Protein AF-A0A0L0NE44-F1 (afdb_monomer)

Secondary structure (DSSP, 8-state):
------------S--S-TT-EEEEEEEEE-SSEEEEEEEEEEE--S--TTTSTT------EEEEEEEEEEEEETTEEEEEEEEE-HHHHHHHTT-S-SEEE-TTSSEEE-----THHHHHHH---HHHHHHHH-GGGTT-

Radius of gyration: 19.98 Å; Cα contacts (8 Å, |Δi|>4): 227; chains: 1; bounding box: 38×63×60 Å

Mean predicted aligned error: 10.15 Å

Nearest PDB structures (foldseek):
  5x7l-assembly1_A  TM=9.403E-01  e=6.199E-03  Streptomyces laurentii
  8ysb-assembly1_A  TM=8.703E-01  e=6.199E-03  Micromonospora chersina
  4lgq-assembly2_D  TM=8.933E-01  e=8.815E-03  Chromobacterium violaceum ATCC 12472
  1sjw-assembly1_A  TM=8.284E-01  e=4.623E-03  Streptomyces nogalater
  2f99-assembly1_D  TM=9.063E-01  e=8.815E-03  Streptomyces galilaeus

Sequence (140 aa):
MDDYRPNRTSTTFRRNPPDTALHPLSRTVGPDRVVDEFIFTCTHTLPIPWLLPGIPASRRKLQIPMVAVVNVRGDRLYHEHIWWDQATALRQAGVLPTHVASPEGGMVKLPVAGAECAQLLVDKRPEGSNAMLDPGWADR

Structure (mmCIF, N/CA/C/O backbone):
data_AF-A0A0L0NE44-F1
#
_entry.id   AF-A0A0L0NE44-F1
#
loop_
_atom_site.group_PDB
_atom_site.id
_atom_site.type_symbol
_atom_site.label_atom_id
_atom_site.label_alt_id
_atom_site.label_comp_id
_atom_site.label_asym_id
_atom_site.label_entity_id
_atom_site.label_seq_id
_atom_site.pdbx_PDB_ins_code
_atom_site.Cartn_x
_atom_site.Cartn_y
_atom_site.Cartn_z
_atom_site.occupancy
_atom_site.B_iso_or_equiv
_atom_site.auth_seq_id
_atom_site.auth_comp_id
_atom_site.auth_asym_id
_atom_site.auth_atom_id
_atom_site.pdbx_PDB_model_num
ATOM 1 N N . MET A 1 1 ? 12.473 -40.576 28.848 1.00 36.56 1 MET A N 1
ATOM 2 C CA . MET A 1 1 ? 13.310 -41.335 27.898 1.00 36.56 1 MET A CA 1
ATOM 3 C C . MET A 1 1 ? 12.663 -41.232 26.521 1.00 36.56 1 MET A C 1
ATOM 5 O O . MET A 1 1 ? 12.107 -42.190 26.012 1.00 36.56 1 MET A O 1
ATOM 9 N N . ASP A 1 2 ? 12.365 -40.019 26.064 1.00 35.88 2 ASP A N 1
ATOM 10 C CA . ASP A 1 2 ? 13.278 -38.981 25.542 1.00 35.88 2 ASP A CA 1
ATOM 11 C C . ASP A 1 2 ? 13.546 -39.195 24.055 1.00 35.88 2 ASP A C 1
ATOM 13 O O . ASP A 1 2 ? 14.385 -40.009 23.692 1.00 35.88 2 ASP A O 1
ATOM 17 N N . ASP A 1 3 ? 12.844 -38.427 23.218 1.00 33.34 3 ASP A N 1
ATOM 18 C CA . ASP A 1 3 ? 13.522 -37.521 22.282 1.00 33.34 3 ASP A CA 1
ATOM 19 C C . ASP A 1 3 ? 12.558 -36.373 21.900 1.00 33.34 3 ASP A C 1
ATOM 21 O O . ASP A 1 3 ? 11.946 -36.343 20.832 1.00 33.34 3 ASP A O 1
ATOM 25 N N . TYR A 1 4 ? 12.352 -35.431 22.831 1.00 31.62 4 TYR A N 1
ATOM 26 C CA . TYR A 1 4 ? 11.744 -34.135 22.520 1.00 31.62 4 TYR A CA 1
ATOM 27 C C . TYR A 1 4 ? 12.799 -33.279 21.815 1.00 31.62 4 TYR A C 1
ATOM 29 O O . TYR A 1 4 ? 13.712 -32.754 22.452 1.00 31.62 4 TYR A O 1
ATOM 37 N N . ARG A 1 5 ? 12.673 -33.120 20.494 1.00 34.41 5 ARG A N 1
ATOM 38 C CA . ARG A 1 5 ? 13.440 -32.127 19.733 1.00 34.41 5 ARG A CA 1
ATOM 39 C C . ARG A 1 5 ? 12.615 -30.844 19.619 1.00 34.41 5 ARG A C 1
ATOM 41 O O . ARG A 1 5 ? 11.630 -30.843 18.878 1.00 34.41 5 ARG A O 1
ATOM 48 N N . PRO A 1 6 ? 12.981 -29.744 20.303 1.00 37.28 6 PRO A N 1
ATOM 49 C CA . PRO A 1 6 ? 12.288 -28.478 20.131 1.00 37.28 6 PRO A CA 1
ATOM 50 C C . PRO A 1 6 ? 12.638 -27.934 18.746 1.00 37.28 6 PRO A C 1
ATOM 52 O O . PRO A 1 6 ? 13.764 -27.501 18.491 1.00 37.28 6 PRO A O 1
ATOM 55 N N . ASN A 1 7 ? 11.679 -27.966 17.823 1.00 34.16 7 ASN A N 1
ATOM 56 C CA . ASN A 1 7 ? 11.854 -27.305 16.542 1.00 34.16 7 ASN A CA 1
ATOM 57 C C . ASN A 1 7 ? 11.812 -25.792 16.777 1.00 34.16 7 ASN A C 1
ATOM 59 O O . ASN A 1 7 ? 10.762 -25.226 17.065 1.00 34.16 7 ASN A O 1
ATOM 63 N N . ARG A 1 8 ? 13.009 -25.198 16.711 1.00 33.81 8 ARG A N 1
ATOM 64 C CA . ARG A 1 8 ? 13.350 -23.790 16.468 1.00 33.81 8 ARG A CA 1
ATOM 65 C C . ARG A 1 8 ? 12.208 -22.798 16.677 1.00 33.81 8 ARG A C 1
ATOM 67 O O . ARG A 1 8 ? 11.318 -22.670 15.842 1.00 33.81 8 ARG A O 1
ATOM 74 N N . THR A 1 9 ? 12.354 -21.989 17.717 1.00 35.31 9 THR A N 1
ATOM 75 C CA . THR A 1 9 ? 11.721 -20.680 17.868 1.00 35.31 9 THR A CA 1
ATOM 76 C C . THR A 1 9 ? 11.806 -19.913 16.541 1.00 35.31 9 THR A C 1
ATOM 78 O O . THR A 1 9 ? 12.856 -19.378 16.187 1.00 35.31 9 THR A O 1
ATOM 81 N N . SER A 1 10 ? 10.727 -19.907 15.753 1.00 32.97 10 SER A N 1
ATOM 82 C CA . SER A 1 10 ? 10.649 -19.096 14.540 1.00 32.97 10 SER A CA 1
ATOM 83 C C . SER A 1 10 ? 10.384 -17.657 14.962 1.00 32.97 10 SER A C 1
ATOM 85 O O . SER A 1 10 ? 9.248 -17.252 15.198 1.00 32.97 10 SER A O 1
ATOM 87 N N . THR A 1 11 ? 11.447 -16.870 15.082 1.00 34.75 11 THR A N 1
ATOM 88 C CA . THR A 1 11 ? 11.425 -15.449 15.460 1.00 34.75 11 THR A CA 1
ATOM 89 C C . THR A 1 11 ? 10.801 -14.537 14.384 1.00 34.75 11 THR A C 1
ATOM 91 O O . THR A 1 11 ? 11.058 -13.339 14.358 1.00 34.75 11 THR A O 1
ATOM 94 N N . THR A 1 12 ? 9.982 -15.046 13.459 1.00 38.38 12 THR A N 1
ATOM 95 C CA . THR A 1 12 ? 9.479 -14.283 12.299 1.00 38.38 12 THR A CA 1
ATOM 96 C C . THR A 1 12 ? 8.129 -13.595 12.516 1.00 38.38 12 THR A C 1
ATOM 98 O O . THR A 1 12 ? 7.444 -13.291 11.545 1.00 38.38 12 THR A O 1
ATOM 101 N N . PHE A 1 13 ? 7.749 -13.286 13.757 1.00 38.94 13 PHE A N 1
ATOM 102 C CA . PHE A 1 13 ? 6.510 -12.550 14.059 1.00 38.94 13 PHE A CA 1
ATOM 103 C C . PHE A 1 13 ? 6.592 -11.022 13.837 1.0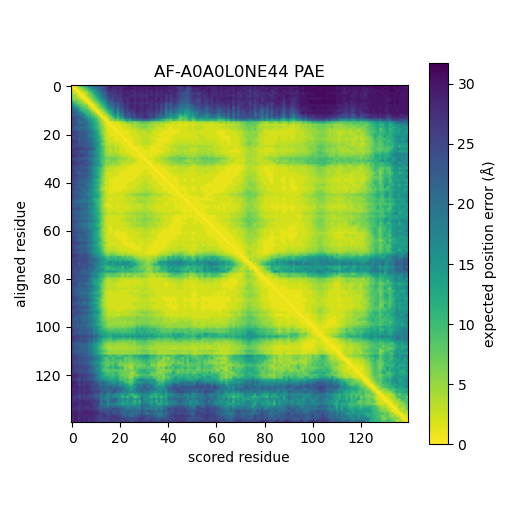0 38.94 13 PHE A C 1
ATOM 105 O O . PHE A 1 13 ? 5.662 -10.297 14.175 1.00 38.94 13 PHE A O 1
ATOM 112 N N . ARG A 1 14 ? 7.664 -10.506 13.215 1.00 48.00 14 ARG A N 1
ATOM 113 C CA . ARG A 1 14 ? 7.733 -9.132 12.678 1.00 48.00 14 ARG A CA 1
ATOM 114 C C . ARG A 1 14 ? 8.498 -9.123 11.350 1.00 48.00 14 ARG A C 1
ATOM 116 O O . ARG A 1 14 ? 9.721 -9.059 11.351 1.00 48.00 14 ARG A O 1
ATOM 123 N N . ARG A 1 15 ? 7.806 -9.203 10.210 1.00 70.50 15 ARG A N 1
ATOM 124 C CA . ARG A 1 15 ? 8.420 -9.083 8.866 1.00 70.50 15 ARG A CA 1
ATOM 125 C C . ARG A 1 15 ? 7.957 -7.831 8.123 1.00 70.50 15 ARG A C 1
ATOM 127 O O . ARG A 1 15 ? 7.623 -7.880 6.947 1.00 70.50 15 ARG A O 1
ATOM 134 N N . ASN A 1 16 ? 7.975 -6.705 8.825 1.00 87.00 16 ASN A N 1
ATOM 135 C CA . ASN A 1 16 ? 7.867 -5.391 8.206 1.00 87.00 16 ASN A CA 1
ATOM 136 C C . ASN A 1 16 ? 9.204 -4.658 8.373 1.00 87.00 16 ASN A C 1
ATOM 138 O O . ASN A 1 16 ? 9.859 -4.843 9.404 1.00 87.00 16 ASN A O 1
ATOM 142 N N . PRO A 1 17 ? 9.635 -3.859 7.383 1.00 93.56 17 PRO A N 1
ATOM 143 C CA . PRO A 1 17 ? 10.776 -2.967 7.531 1.00 93.56 17 PRO A CA 1
ATOM 144 C C . PRO A 1 17 ? 10.709 -2.117 8.808 1.00 93.56 17 PRO A C 1
ATOM 146 O O . PRO A 1 17 ? 9.612 -1.763 9.245 1.00 93.56 17 PRO A O 1
ATOM 149 N N . PRO A 1 18 ? 11.856 -1.750 9.401 1.00 93.50 18 PRO A N 1
ATOM 150 C CA . PRO A 1 18 ? 11.888 -1.006 10.661 1.00 93.50 18 PRO A CA 1
ATOM 151 C C . PRO A 1 18 ? 11.257 0.390 10.563 1.00 93.50 18 PRO A C 1
ATOM 153 O O . PRO A 1 18 ? 10.786 0.906 11.568 1.00 93.50 18 PRO A O 1
ATOM 156 N N . ASP A 1 19 ? 11.220 0.985 9.367 1.00 96.06 19 ASP A N 1
ATOM 157 C CA . ASP A 1 19 ? 10.613 2.293 9.102 1.00 96.06 19 ASP A CA 1
ATOM 158 C C . ASP A 1 19 ? 9.163 2.194 8.604 1.00 96.06 19 ASP A C 1
ATOM 160 O O . ASP A 1 19 ? 8.669 3.109 7.949 1.00 96.06 19 ASP A O 1
ATOM 164 N N . THR A 1 20 ? 8.492 1.072 8.875 1.00 95.88 20 THR A N 1
ATOM 165 C CA . THR A 1 20 ? 7.091 0.891 8.496 1.00 95.88 20 THR A CA 1
ATOM 166 C C . THR A 1 20 ? 6.189 1.830 9.289 1.00 95.88 20 THR A C 1
ATOM 168 O O . THR A 1 20 ? 6.209 1.808 10.520 1.00 95.88 20 THR A O 1
ATOM 171 N N . ALA A 1 21 ? 5.351 2.594 8.592 1.00 95.62 21 ALA A N 1
ATOM 172 C CA . ALA A 1 21 ? 4.351 3.470 9.186 1.00 95.62 21 ALA A CA 1
ATOM 173 C C . ALA A 1 21 ? 3.000 3.347 8.468 1.00 95.62 21 ALA A C 1
ATOM 175 O O . ALA A 1 21 ? 2.930 3.043 7.277 1.00 95.62 21 ALA A O 1
ATOM 176 N N . LEU A 1 22 ? 1.923 3.590 9.214 1.00 94.62 22 LEU A N 1
ATOM 177 C CA . LEU A 1 22 ? 0.563 3.698 8.695 1.00 94.62 22 LEU A CA 1
ATOM 178 C C . LEU A 1 22 ? 0.106 5.141 8.896 1.00 94.62 22 LEU A C 1
ATOM 180 O O . LEU A 1 22 ? 0.143 5.638 10.021 1.00 94.62 22 LEU A O 1
ATOM 184 N N . HIS A 1 23 ? -0.316 5.805 7.825 1.00 94.06 23 HIS A N 1
ATOM 185 C CA . HIS A 1 23 ? -0.834 7.171 7.869 1.00 94.06 23 HIS A CA 1
ATOM 186 C C . HIS A 1 23 ? -2.349 7.136 7.645 1.00 94.06 23 HIS A C 1
ATOM 188 O O . HIS A 1 23 ? -2.768 6.953 6.501 1.00 94.06 23 HIS A O 1
ATOM 194 N N . PRO A 1 24 ? -3.173 7.271 8.701 1.00 92.81 24 PRO A N 1
ATOM 195 C CA . PRO A 1 24 ? -4.625 7.284 8.565 1.00 92.81 24 PRO A CA 1
ATOM 196 C C . PRO A 1 24 ? -5.090 8.466 7.713 1.00 92.81 24 PRO A C 1
ATOM 198 O O . PRO A 1 24 ? -4.602 9.583 7.882 1.00 92.81 24 PRO A O 1
ATOM 201 N N . LEU A 1 25 ? -6.051 8.222 6.827 1.00 91.62 25 LEU A N 1
ATOM 202 C CA . LEU A 1 25 ? -6.664 9.231 5.961 1.00 91.62 25 LEU A CA 1
ATOM 203 C C . LEU A 1 25 ? -8.116 9.497 6.350 1.00 91.62 25 LEU A C 1
ATOM 205 O O . LEU A 1 25 ? -8.554 10.649 6.437 1.00 91.62 25 LEU A O 1
ATOM 209 N N . SER A 1 26 ? -8.867 8.421 6.567 1.00 92.75 26 SER A N 1
ATOM 210 C CA . SER A 1 26 ? -10.283 8.466 6.900 1.00 92.75 26 SER A CA 1
ATOM 211 C C . SER A 1 26 ? -10.656 7.253 7.753 1.00 92.75 26 SER A C 1
ATOM 213 O O . SER A 1 26 ? -9.978 6.222 7.736 1.00 92.75 26 SER A O 1
ATOM 215 N N . ARG A 1 27 ? -11.735 7.406 8.522 1.00 94.38 27 ARG A N 1
ATOM 216 C CA . ARG A 1 27 ? -12.357 6.339 9.298 1.00 94.38 27 ARG A CA 1
ATOM 217 C C . ARG A 1 27 ? -13.865 6.497 9.232 1.00 94.38 27 ARG A C 1
ATOM 219 O O . ARG A 1 27 ? -14.393 7.534 9.628 1.00 94.38 27 ARG A O 1
ATOM 226 N N . THR A 1 28 ? -14.552 5.444 8.814 1.00 94.94 28 THR A N 1
ATOM 227 C CA . THR A 1 28 ? -16.012 5.346 8.877 1.00 94.94 28 THR A CA 1
ATOM 228 C C . THR A 1 28 ? -16.396 4.300 9.912 1.00 94.94 28 THR A C 1
ATOM 230 O O . THR A 1 28 ? -15.970 3.151 9.824 1.00 94.94 28 THR A O 1
ATOM 233 N N . VAL A 1 29 ? -17.206 4.685 10.899 1.00 94.00 29 VAL A N 1
ATOM 234 C CA . VAL A 1 29 ? -17.666 3.787 11.966 1.00 94.00 29 VAL A CA 1
ATOM 235 C C . VAL A 1 29 ? -19.135 3.456 11.744 1.00 94.00 29 VAL A C 1
ATOM 237 O O . VAL A 1 29 ? -19.989 4.339 11.752 1.00 94.00 29 VAL A O 1
ATOM 240 N N . GLY A 1 30 ? -19.413 2.174 11.535 1.00 90.81 30 GLY A N 1
ATOM 241 C CA . GLY A 1 30 ? -20.752 1.603 11.500 1.00 90.81 30 GLY A CA 1
ATOM 242 C C . GLY A 1 30 ? -21.095 0.865 12.800 1.00 90.81 30 GLY A C 1
ATOM 243 O O . GLY A 1 30 ? -20.270 0.777 13.710 1.00 90.81 30 GLY A O 1
ATOM 244 N N . PRO A 1 31 ? -22.307 0.294 12.893 1.00 90.00 31 PRO A N 1
ATOM 245 C CA . PRO A 1 31 ? -22.768 -0.411 14.091 1.00 90.00 31 PRO A CA 1
ATOM 246 C C . PRO A 1 31 ? -21.988 -1.703 14.387 1.00 90.00 31 PRO A C 1
ATOM 248 O O . PRO A 1 31 ? -21.906 -2.119 15.538 1.00 90.00 31 PRO A O 1
ATOM 251 N N . ASP A 1 32 ? -21.432 -2.344 13.358 1.00 90.50 32 ASP A N 1
ATOM 252 C CA . ASP A 1 32 ? -20.762 -3.649 13.422 1.00 90.50 32 ASP A CA 1
ATOM 253 C C . ASP A 1 32 ? -19.398 -3.662 12.709 1.00 90.50 32 ASP A C 1
ATOM 255 O O . ASP A 1 32 ? -18.797 -4.725 12.520 1.00 90.50 32 ASP A O 1
ATOM 259 N N . ARG A 1 33 ? -18.923 -2.500 12.239 1.00 91.69 33 ARG A N 1
ATOM 260 C CA . ARG A 1 33 ? -17.709 -2.402 11.425 1.00 91.69 33 ARG A CA 1
ATOM 261 C C . ARG A 1 33 ? -17.030 -1.046 11.501 1.00 91.69 33 ARG A C 1
ATOM 263 O O . ARG A 1 33 ? -17.688 -0.022 11.659 1.00 91.69 33 ARG A O 1
ATOM 270 N N . VAL A 1 34 ? -15.723 -1.048 11.288 1.00 93.25 34 VAL A N 1
ATOM 271 C CA . VAL A 1 34 ? -14.906 0.144 11.063 1.00 93.25 34 VAL A CA 1
ATOM 272 C C . VAL A 1 34 ? -14.235 0.001 9.704 1.00 93.25 34 VAL A C 1
ATOM 274 O O . VAL A 1 34 ? -13.649 -1.039 9.417 1.00 93.25 34 VAL A O 1
ATOM 277 N N . VAL A 1 35 ? -14.348 1.024 8.862 1.00 95.75 35 VAL A N 1
ATOM 278 C CA . VAL A 1 35 ? -13.636 1.113 7.585 1.00 95.75 35 VAL A CA 1
ATOM 279 C C . VAL A 1 35 ? -12.556 2.170 7.726 1.00 95.75 35 VAL A C 1
ATOM 281 O O . VAL A 1 35 ? -12.882 3.340 7.916 1.00 95.75 35 VAL A O 1
ATOM 284 N N . ASP A 1 36 ? -11.299 1.752 7.647 1.00 94.75 36 ASP A N 1
ATOM 285 C CA . ASP A 1 36 ? -10.132 2.626 7.705 1.00 94.75 36 ASP A CA 1
ATOM 286 C C . ASP A 1 36 ? -9.470 2.722 6.338 1.00 94.75 36 ASP A C 1
ATOM 288 O O . ASP A 1 36 ? -9.123 1.709 5.729 1.00 94.75 36 ASP A O 1
ATOM 292 N N . GLU A 1 37 ? -9.232 3.951 5.899 1.00 95.25 37 GLU A N 1
ATOM 293 C CA . GLU A 1 37 ? -8.384 4.257 4.753 1.00 95.25 37 GLU A CA 1
ATOM 294 C C . GLU A 1 37 ? -7.057 4.803 5.271 1.00 95.25 37 GLU A C 1
ATOM 296 O O . GLU A 1 37 ? -7.031 5.715 6.104 1.00 95.25 37 GLU A O 1
ATOM 301 N N . PHE A 1 38 ? -5.940 4.256 4.799 1.00 94.31 38 PHE A N 1
ATOM 302 C CA . PHE A 1 38 ? -4.613 4.684 5.233 1.00 94.31 38 PHE A CA 1
ATOM 303 C C . PHE A 1 38 ? -3.549 4.435 4.166 1.00 94.31 38 PHE A C 1
ATOM 305 O O . PHE A 1 38 ? -3.707 3.606 3.273 1.00 94.31 38 PHE A O 1
ATOM 312 N N . ILE A 1 39 ? -2.428 5.143 4.279 1.00 95.31 39 ILE A N 1
ATOM 313 C CA . ILE A 1 39 ? -1.242 4.908 3.453 1.00 95.31 39 ILE A CA 1
ATOM 314 C C . ILE A 1 39 ? -0.238 4.109 4.272 1.00 95.31 39 ILE A C 1
ATOM 316 O O . ILE A 1 39 ? 0.241 4.568 5.310 1.00 95.31 39 ILE A O 1
ATOM 320 N N . PHE A 1 40 ? 0.107 2.924 3.786 1.00 95.62 40 PHE A N 1
ATOM 321 C CA . PHE A 1 40 ? 1.235 2.148 4.280 1.00 95.62 40 PHE A CA 1
ATOM 322 C C . PHE A 1 40 ? 2.526 2.683 3.666 1.00 95.62 40 PHE A C 1
ATOM 324 O O . PHE A 1 40 ? 2.651 2.752 2.442 1.00 95.62 40 PHE A O 1
ATOM 331 N N . THR A 1 41 ? 3.510 3.025 4.494 1.00 96.56 41 THR A N 1
ATOM 332 C CA . THR A 1 41 ? 4.830 3.457 4.027 1.00 96.56 41 THR A CA 1
ATOM 333 C C . THR A 1 41 ? 5.934 2.612 4.632 1.00 96.56 41 THR A C 1
ATOM 335 O O . THR A 1 41 ? 5.846 2.185 5.778 1.00 96.56 41 THR A O 1
ATOM 338 N N . CYS A 1 42 ? 6.976 2.337 3.848 1.00 96.75 42 CYS A N 1
ATOM 339 C CA . CYS A 1 42 ? 8.194 1.685 4.329 1.00 96.75 42 CYS A CA 1
ATOM 340 C C . CYS A 1 42 ? 9.342 1.864 3.325 1.00 96.75 42 CYS A C 1
ATOM 342 O O . CYS A 1 42 ? 9.123 2.213 2.162 1.00 96.75 42 CYS A O 1
ATOM 344 N N . THR A 1 43 ? 10.569 1.551 3.726 1.00 97.56 43 THR A N 1
ATOM 345 C CA . THR A 1 43 ? 11.645 1.195 2.794 1.00 97.56 43 THR A CA 1
ATOM 346 C C . THR A 1 43 ? 11.706 -0.320 2.692 1.00 97.56 43 THR A C 1
ATOM 348 O O . THR A 1 43 ? 11.925 -0.980 3.704 1.00 97.56 43 THR A O 1
ATOM 351 N N . HIS A 1 44 ? 11.595 -0.893 1.491 1.00 96.31 44 HIS A N 1
ATOM 352 C CA . HIS A 1 44 ? 11.612 -2.344 1.261 1.00 96.31 44 HIS A CA 1
ATOM 353 C C . HIS A 1 44 ? 13.012 -2.956 1.500 1.00 96.31 44 HIS A C 1
ATOM 355 O O . HIS A 1 44 ? 13.725 -3.347 0.575 1.00 96.31 44 HIS A O 1
ATOM 361 N N . THR A 1 45 ? 13.441 -2.980 2.764 1.00 96.81 45 THR A N 1
ATOM 362 C CA . THR A 1 45 ? 14.767 -3.408 3.243 1.00 96.81 45 THR A CA 1
ATOM 363 C C . THR A 1 45 ? 14.850 -4.902 3.538 1.00 96.81 45 THR A C 1
ATOM 365 O O . THR A 1 45 ? 15.952 -5.447 3.583 1.00 96.81 45 THR A O 1
ATOM 368 N N . LEU A 1 46 ? 13.702 -5.561 3.690 1.00 94.94 46 LEU A N 1
ATOM 369 C CA . LEU A 1 46 ? 13.542 -6.995 3.921 1.00 94.94 46 LEU A CA 1
ATOM 370 C C . LEU A 1 46 ? 12.291 -7.505 3.185 1.00 94.94 46 LEU A C 1
ATOM 372 O O . LEU A 1 46 ? 11.376 -6.707 2.990 1.00 94.94 46 LEU A O 1
ATOM 376 N N . PRO A 1 47 ? 12.228 -8.792 2.784 1.00 93.88 47 PRO A N 1
ATOM 377 C CA . PRO A 1 47 ? 11.062 -9.344 2.092 1.00 93.88 47 PRO A CA 1
ATOM 378 C C . PRO A 1 47 ? 9.779 -9.206 2.917 1.00 93.88 47 PRO A C 1
ATOM 380 O O . PRO A 1 47 ? 9.781 -9.550 4.102 1.00 93.88 47 PRO A O 1
ATOM 383 N N . ILE A 1 48 ? 8.688 -8.784 2.271 1.00 94.88 48 ILE A N 1
ATOM 384 C CA . ILE A 1 48 ? 7.367 -8.566 2.885 1.00 94.88 48 ILE A CA 1
ATOM 385 C C . ILE A 1 48 ? 6.368 -9.568 2.280 1.00 94.88 48 ILE A C 1
ATOM 387 O O . ILE A 1 48 ? 5.705 -9.241 1.298 1.00 94.88 48 ILE A O 1
ATOM 391 N N . PRO A 1 49 ? 6.247 -10.805 2.807 1.00 92.38 49 PRO A N 1
ATOM 392 C CA . PRO A 1 49 ? 5.522 -11.878 2.117 1.00 92.38 49 PRO A CA 1
ATOM 393 C C . PRO A 1 49 ? 4.028 -11.615 1.917 1.00 92.38 49 PRO A C 1
ATOM 395 O O . PRO A 1 49 ? 3.448 -12.143 0.979 1.00 92.38 49 PRO A O 1
ATOM 398 N N . TRP A 1 50 ? 3.416 -10.817 2.792 1.00 92.69 50 TRP A N 1
ATOM 399 C CA . TRP A 1 50 ? 1.994 -10.486 2.717 1.00 92.69 50 TRP A CA 1
ATOM 400 C C . TRP A 1 50 ? 1.686 -9.387 1.683 1.00 92.69 50 TRP A C 1
ATOM 402 O O . TRP A 1 50 ? 0.574 -9.352 1.176 1.00 92.69 50 TRP A O 1
ATOM 412 N N . LEU A 1 51 ? 2.660 -8.527 1.343 1.00 94.88 51 LEU A N 1
ATOM 413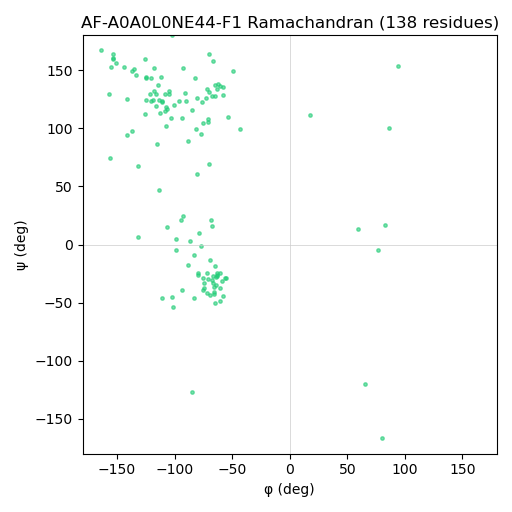 C CA . LEU A 1 51 ? 2.496 -7.421 0.382 1.00 94.88 51 LEU A CA 1
ATOM 414 C C . LEU A 1 51 ? 3.102 -7.750 -0.990 1.00 94.88 51 LEU A C 1
ATOM 416 O O . LEU A 1 51 ? 2.518 -7.492 -2.038 1.00 94.88 51 LEU A O 1
ATOM 420 N N . LEU A 1 52 ? 4.311 -8.311 -0.986 1.00 95.56 52 LEU A N 1
ATOM 421 C CA . LEU A 1 52 ? 5.110 -8.614 -2.171 1.00 95.56 52 LEU A CA 1
ATOM 422 C C . LEU A 1 52 ? 5.636 -10.059 -2.086 1.00 95.56 52 LEU A C 1
ATOM 424 O O . LEU A 1 52 ? 6.842 -10.278 -1.914 1.00 95.56 52 LEU A O 1
ATOM 428 N N . PRO A 1 53 ? 4.749 -11.068 -2.167 1.00 94.62 53 PRO A N 1
ATOM 429 C CA . PRO A 1 53 ? 5.141 -12.468 -2.068 1.00 94.62 53 PRO A CA 1
ATOM 430 C C . PRO A 1 53 ? 6.176 -12.827 -3.140 1.00 94.62 53 PRO A C 1
ATOM 432 O O . PRO A 1 53 ? 5.996 -12.554 -4.323 1.00 94.62 53 PRO A O 1
ATOM 435 N N . GLY A 1 54 ? 7.285 -13.435 -2.713 1.00 93.62 54 GLY A N 1
ATOM 436 C CA . GLY A 1 54 ? 8.371 -13.859 -3.603 1.00 93.62 54 GLY A CA 1
ATO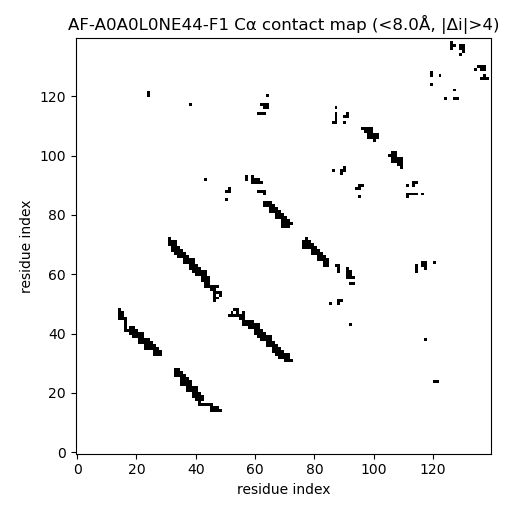M 437 C C . GLY A 1 54 ? 9.299 -12.741 -4.095 1.00 93.62 54 GLY A C 1
ATOM 438 O O . GLY A 1 54 ? 10.309 -13.047 -4.723 1.00 93.62 54 GLY A O 1
ATOM 439 N N . ILE A 1 55 ? 9.024 -11.470 -3.784 1.00 95.25 55 ILE A N 1
ATOM 440 C CA . ILE A 1 55 ? 9.880 -10.355 -4.204 1.00 95.25 55 ILE A CA 1
ATOM 441 C C . ILE A 1 55 ? 10.956 -10.093 -3.135 1.00 95.25 55 ILE A C 1
ATOM 443 O O . ILE A 1 55 ? 10.622 -9.853 -1.969 1.00 95.25 55 ILE A O 1
ATOM 447 N N . PRO A 1 56 ? 12.255 -10.124 -3.487 1.00 94.69 56 PRO A N 1
ATOM 448 C CA . PRO A 1 56 ? 13.325 -9.787 -2.555 1.00 94.69 56 PRO A CA 1
ATOM 449 C C . PRO A 1 56 ? 13.328 -8.288 -2.226 1.00 94.69 56 PRO A C 1
ATOM 451 O O . PRO A 1 56 ? 12.748 -7.473 -2.941 1.00 94.69 56 PRO A O 1
ATOM 454 N N . ALA A 1 57 ? 14.029 -7.915 -1.153 1.00 95.94 57 ALA A N 1
ATOM 455 C CA . ALA A 1 57 ? 14.169 -6.526 -0.721 1.00 95.94 57 ALA A CA 1
ATOM 456 C C . ALA A 1 57 ? 14.678 -5.622 -1.859 1.00 95.94 57 ALA A C 1
ATOM 458 O O . ALA A 1 57 ? 15.845 -5.692 -2.246 1.00 95.94 57 ALA A O 1
ATOM 459 N N . SER A 1 58 ? 13.812 -4.746 -2.371 1.00 96.38 58 SER A N 1
ATOM 460 C CA . SER A 1 58 ? 14.128 -3.865 -3.503 1.00 96.38 58 SER A CA 1
ATOM 461 C C . SER A 1 58 ? 14.863 -2.589 -3.093 1.00 96.38 58 SER A C 1
ATOM 463 O O . SER A 1 58 ? 15.309 -1.841 -3.958 1.00 96.38 58 SER A O 1
ATOM 465 N N . ARG A 1 59 ? 14.979 -2.317 -1.782 1.00 96.94 59 ARG A N 1
ATOM 466 C CA . ARG A 1 59 ? 15.574 -1.101 -1.190 1.00 96.94 59 ARG A CA 1
ATOM 467 C C . ARG A 1 59 ? 14.889 0.207 -1.604 1.00 96.94 59 ARG A C 1
ATOM 469 O O . ARG A 1 59 ? 15.422 1.284 -1.354 1.00 96.94 59 ARG A O 1
ATOM 476 N N . ARG A 1 60 ? 13.699 0.127 -2.200 1.00 96.56 60 ARG A N 1
ATOM 477 C CA . ARG A 1 60 ? 12.902 1.282 -2.626 1.00 96.56 60 ARG A CA 1
ATOM 478 C C . ARG A 1 60 ? 11.921 1.694 -1.537 1.00 96.56 60 ARG A C 1
ATOM 480 O O . ARG A 1 60 ? 11.490 0.866 -0.733 1.00 96.56 60 ARG A O 1
ATOM 487 N N . LYS A 1 61 ? 11.571 2.979 -1.524 1.00 96.69 61 LYS A N 1
ATOM 488 C CA . LYS A 1 61 ? 10.459 3.488 -0.721 1.00 96.69 61 LYS A CA 1
ATOM 489 C C . LYS A 1 61 ? 9.145 3.026 -1.342 1.00 96.69 61 LYS A C 1
ATOM 491 O O . LYS A 1 61 ? 8.986 3.108 -2.557 1.00 96.69 61 LYS A O 1
ATOM 496 N N . LEU A 1 62 ? 8.248 2.537 -0.497 1.00 96.38 62 LEU A N 1
ATOM 497 C CA . LEU A 1 62 ? 6.890 2.150 -0.848 1.00 96.38 62 LEU A CA 1
ATOM 498 C C . LEU A 1 62 ? 5.916 3.081 -0.124 1.00 96.38 62 LEU A C 1
ATOM 500 O O . LEU A 1 62 ? 6.115 3.377 1.055 1.00 96.38 62 LEU A O 1
ATOM 504 N N . GLN A 1 63 ? 4.885 3.522 -0.834 1.00 96.19 63 GLN A N 1
ATOM 505 C CA . GLN A 1 63 ? 3.747 4.295 -0.346 1.00 96.19 63 GLN A CA 1
ATOM 506 C C . GLN A 1 63 ? 2.490 3.711 -0.983 1.00 96.19 63 GLN A C 1
ATOM 508 O O . GLN A 1 63 ? 2.202 3.977 -2.150 1.00 96.19 63 GLN A O 1
ATOM 513 N N . ILE A 1 64 ? 1.801 2.844 -0.247 1.00 95.56 64 ILE A N 1
ATOM 514 C CA . ILE A 1 64 ? 0.732 2.001 -0.779 1.00 95.56 64 ILE A CA 1
ATOM 515 C C . ILE A 1 64 ? -0.586 2.379 -0.102 1.00 95.56 64 ILE A C 1
ATOM 517 O O . ILE A 1 64 ? -0.691 2.245 1.120 1.00 95.56 64 ILE A O 1
ATOM 521 N N . PRO A 1 65 ? -1.586 2.838 -0.867 1.00 94.25 65 PRO A N 1
ATOM 522 C CA . PRO A 1 65 ? -2.946 2.994 -0.373 1.00 94.25 65 PRO A CA 1
ATOM 523 C C . PRO A 1 65 ? -3.544 1.670 0.094 1.00 94.25 65 PRO A C 1
ATOM 525 O O . PRO A 1 65 ? -3.419 0.655 -0.598 1.00 94.25 65 PRO A O 1
ATOM 528 N N . MET A 1 66 ? -4.213 1.688 1.243 1.00 95.00 66 MET A N 1
ATOM 529 C CA . MET A 1 66 ? -4.877 0.525 1.818 1.00 95.00 66 MET A CA 1
ATOM 530 C C . MET A 1 66 ? -6.252 0.881 2.376 1.00 95.00 66 MET A C 1
ATOM 532 O O . MET A 1 66 ? -6.473 1.986 2.875 1.00 95.00 66 MET A O 1
ATOM 536 N N . VAL A 1 67 ? -7.148 -0.102 2.330 1.00 96.50 67 VAL A N 1
ATOM 537 C CA . VAL A 1 67 ? -8.458 -0.068 2.978 1.00 96.50 67 VAL A CA 1
ATOM 538 C C . VAL A 1 67 ? -8.569 -1.288 3.878 1.00 96.50 67 VAL A C 1
ATOM 540 O O . VAL A 1 67 ? -8.419 -2.413 3.403 1.00 96.50 67 VAL A O 1
ATOM 543 N N . ALA A 1 68 ? -8.855 -1.078 5.158 1.00 94.62 68 ALA A N 1
ATOM 544 C CA . ALA A 1 68 ? -9.199 -2.142 6.090 1.00 94.62 68 ALA A CA 1
ATOM 545 C C . ALA A 1 68 ? -10.671 -2.022 6.488 1.00 94.62 68 ALA A C 1
ATOM 547 O O . ALA A 1 68 ? -11.096 -1.003 7.024 1.00 94.62 68 ALA A O 1
ATOM 548 N N . VAL A 1 69 ? -11.449 -3.074 6.254 1.00 94.94 69 VAL A N 1
ATOM 549 C CA . VAL A 1 69 ? -12.801 -3.232 6.796 1.00 94.94 69 VAL A CA 1
ATOM 550 C C . VAL A 1 69 ? -12.711 -4.227 7.941 1.00 94.94 69 VAL A C 1
ATOM 552 O O . VAL A 1 69 ? -12.482 -5.415 7.727 1.00 94.94 69 VAL A O 1
ATOM 555 N N . VAL A 1 70 ? -12.873 -3.731 9.160 1.00 93.06 70 VAL A N 1
ATOM 556 C CA . VAL A 1 70 ? -12.780 -4.510 10.394 1.00 93.06 70 VAL A CA 1
ATOM 557 C C . VAL A 1 70 ? -14.179 -4.709 10.951 1.00 93.06 70 VAL A C 1
ATOM 559 O O . VAL A 1 70 ? -14.838 -3.742 11.327 1.00 93.06 70 VAL A O 1
ATOM 562 N N . ASN A 1 71 ? -14.637 -5.955 11.034 1.00 89.00 71 ASN A N 1
ATOM 563 C CA . ASN A 1 71 ? -15.923 -6.299 11.628 1.00 89.00 71 ASN A CA 1
ATOM 564 C C . ASN A 1 71 ? -15.778 -6.604 13.121 1.00 89.00 71 ASN A C 1
ATOM 566 O O . ASN A 1 71 ? -14.949 -7.418 13.535 1.00 89.00 71 ASN A O 1
ATOM 570 N N . VAL A 1 72 ? -16.636 -5.981 13.926 1.00 83.12 72 VAL A N 1
ATOM 571 C CA . VAL A 1 72 ? -16.679 -6.125 15.384 1.00 83.12 72 VAL A CA 1
ATOM 572 C C . VAL A 1 72 ? -18.035 -6.703 15.777 1.00 83.12 72 VAL A C 1
ATOM 574 O O . VAL A 1 72 ? -19.078 -6.231 15.329 1.00 83.12 72 VAL A O 1
ATOM 577 N N . ARG A 1 73 ? -18.035 -7.736 16.624 1.00 78.31 73 ARG A N 1
ATOM 578 C CA . ARG A 1 73 ? -19.251 -8.339 17.181 1.00 78.31 73 ARG A CA 1
ATOM 579 C C . ARG A 1 73 ? -19.154 -8.349 18.701 1.00 78.31 73 ARG A C 1
ATOM 581 O O . ARG A 1 73 ? -18.340 -9.076 19.265 1.00 78.31 73 ARG A O 1
ATOM 588 N N . GLY A 1 74 ? -20.006 -7.559 19.355 1.00 79.38 74 GLY A N 1
ATOM 589 C CA . GLY A 1 74 ? -19.906 -7.329 20.796 1.00 79.38 74 GLY A CA 1
ATOM 590 C C . GLY A 1 74 ? -18.610 -6.592 21.127 1.00 79.38 74 GLY A C 1
ATOM 591 O O . GLY A 1 74 ? -18.375 -5.502 20.617 1.00 79.38 74 GLY A O 1
ATOM 592 N N . ASP A 1 75 ? -17.764 -7.208 21.945 1.00 73.88 75 ASP A N 1
ATOM 593 C CA . ASP A 1 75 ? -16.464 -6.691 22.380 1.00 73.88 75 ASP A CA 1
ATOM 594 C C . ASP A 1 75 ? -15.272 -7.270 21.592 1.00 73.88 75 ASP A C 1
ATOM 596 O O . ASP A 1 75 ? -14.119 -7.000 21.930 1.00 73.88 75 ASP A O 1
ATOM 600 N N . ARG A 1 76 ? -15.519 -8.078 20.549 1.00 72.56 76 ARG A N 1
ATOM 601 C CA . ARG A 1 76 ? -14.465 -8.809 19.825 1.00 72.56 76 ARG A CA 1
ATOM 602 C C . ARG A 1 76 ? -14.392 -8.458 18.347 1.00 72.56 76 ARG A C 1
ATOM 604 O O . ARG A 1 76 ? -15.410 -8.330 17.667 1.00 72.56 76 ARG A O 1
ATOM 611 N N . LEU A 1 77 ? -13.160 -8.412 17.840 1.00 72.88 77 LEU A N 1
ATOM 612 C CA . LEU A 1 77 ? -12.874 -8.466 16.408 1.00 72.88 77 LEU A CA 1
ATOM 613 C C . LEU A 1 77 ? -13.310 -9.835 15.871 1.00 72.88 77 LEU A C 1
ATOM 615 O O . LEU A 1 77 ? -12.953 -10.866 16.442 1.00 72.88 77 LEU A O 1
ATOM 619 N N . TYR A 1 78 ? -14.110 -9.838 14.805 1.00 76.19 78 TYR A N 1
ATOM 620 C CA . TYR A 1 78 ? -14.648 -11.061 14.212 1.00 76.19 78 TYR A CA 1
ATOM 621 C C . TYR A 1 78 ? -13.879 -11.465 12.951 1.00 76.19 78 TYR A C 1
ATOM 623 O O . TYR A 1 78 ? -13.368 -12.578 12.878 1.00 76.19 78 TYR A O 1
ATOM 631 N N . HIS A 1 79 ? -13.756 -10.556 11.985 1.00 84.38 79 HIS A N 1
ATOM 632 C CA . HIS A 1 79 ? -12.872 -10.711 10.831 1.00 84.38 79 HIS A CA 1
ATOM 633 C C . HIS A 1 79 ? -12.457 -9.344 10.296 1.00 84.38 79 HIS A C 1
ATOM 635 O O . HIS A 1 79 ? -13.110 -8.333 10.560 1.00 84.38 79 HIS A O 1
ATOM 641 N N . GLU A 1 80 ? -11.371 -9.334 9.537 1.00 88.69 80 GLU A N 1
ATOM 642 C CA . GLU A 1 80 ? -10.897 -8.169 8.807 1.00 88.69 80 GLU A CA 1
ATOM 643 C C . GLU A 1 80 ? -10.739 -8.515 7.329 1.00 88.69 80 GLU A C 1
ATOM 645 O O . GLU A 1 80 ? -10.346 -9.626 6.967 1.00 88.69 80 GLU A O 1
ATOM 650 N N . HIS A 1 81 ? -11.044 -7.548 6.475 1.00 92.88 81 HIS A N 1
ATOM 651 C CA . HIS A 1 81 ? -10.708 -7.578 5.064 1.00 92.88 81 HIS A CA 1
ATOM 652 C C . HIS A 1 81 ? -9.796 -6.395 4.770 1.00 92.88 81 HIS A C 1
ATOM 654 O O . HIS A 1 81 ? -10.149 -5.254 5.066 1.00 92.88 81 HIS A O 1
ATOM 660 N N . ILE A 1 82 ? -8.623 -6.668 4.204 1.00 93.38 82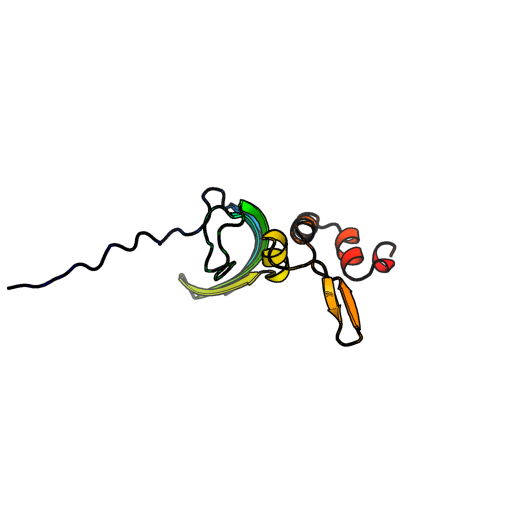 ILE A N 1
ATOM 661 C CA . ILE A 1 82 ? -7.631 -5.646 3.877 1.00 93.38 82 ILE A CA 1
ATOM 662 C C . ILE A 1 82 ? -7.384 -5.696 2.374 1.00 93.38 82 ILE A C 1
ATOM 664 O O . ILE A 1 82 ? -7.014 -6.741 1.838 1.00 93.38 82 ILE A O 1
ATOM 668 N N . TRP A 1 83 ? -7.574 -4.562 1.707 1.00 95.56 83 TRP A N 1
ATOM 669 C CA . TRP A 1 83 ? -7.288 -4.375 0.289 1.00 95.56 83 TRP A CA 1
ATOM 670 C C . TRP A 1 83 ? -6.220 -3.314 0.100 1.00 95.56 83 TRP A C 1
ATOM 672 O O . TRP A 1 83 ? -6.086 -2.387 0.898 1.00 95.56 83 TRP A O 1
ATOM 682 N N . TRP A 1 84 ? -5.481 -3.445 -0.991 1.00 95.62 84 TRP A N 1
ATOM 683 C CA . TRP A 1 84 ? -4.464 -2.491 -1.396 1.00 95.62 84 TRP A CA 1
ATOM 684 C C . TRP A 1 84 ? -4.276 -2.530 -2.914 1.00 95.62 84 TRP A C 1
ATOM 686 O O . TRP A 1 84 ? -4.671 -3.489 -3.582 1.00 95.62 84 TRP A O 1
ATOM 696 N N . ASP A 1 85 ? -3.638 -1.496 -3.459 1.00 93.50 85 ASP A N 1
ATOM 697 C CA . ASP A 1 85 ? -3.264 -1.458 -4.873 1.00 93.50 85 ASP A CA 1
ATOM 698 C C . ASP A 1 85 ? -1.968 -2.251 -5.120 1.00 93.50 85 ASP A C 1
ATOM 700 O O . ASP A 1 85 ? -0.845 -1.779 -4.893 1.00 93.50 85 ASP A O 1
ATOM 704 N N . GLN A 1 86 ? -2.129 -3.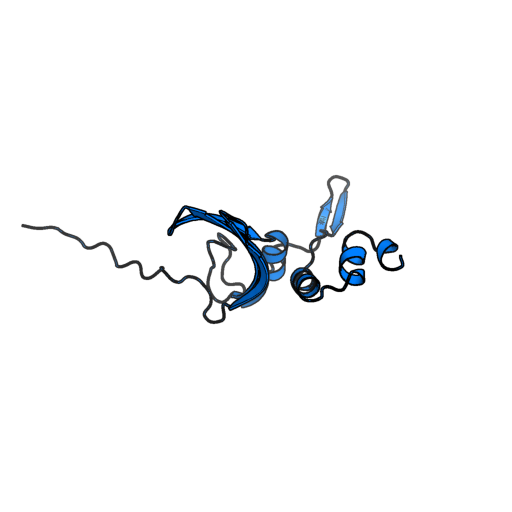483 -5.606 1.00 95.25 86 GLN A N 1
ATOM 705 C CA . GLN A 1 86 ? -1.009 -4.367 -5.925 1.00 95.25 86 GLN A CA 1
ATOM 706 C C . GLN A 1 86 ? -0.162 -3.853 -7.097 1.00 95.25 86 GLN A C 1
ATOM 708 O O . GLN A 1 86 ? 1.054 -4.067 -7.112 1.00 95.25 86 GLN A O 1
ATOM 713 N N . ALA A 1 87 ? -0.764 -3.186 -8.083 1.00 94.12 87 ALA A N 1
ATOM 714 C CA . ALA A 1 87 ? -0.035 -2.695 -9.246 1.00 94.12 87 ALA A CA 1
ATOM 715 C C . ALA A 1 87 ? 0.904 -1.555 -8.839 1.00 94.12 87 ALA A C 1
ATOM 717 O O . ALA A 1 87 ? 2.087 -1.578 -9.193 1.00 94.12 87 ALA A O 1
ATOM 718 N N . THR A 1 88 ? 0.416 -0.632 -8.006 1.00 93.69 88 THR A N 1
ATOM 719 C CA . THR A 1 88 ? 1.227 0.413 -7.372 1.00 93.69 88 THR A CA 1
ATOM 720 C C . THR A 1 88 ? 2.364 -0.193 -6.543 1.00 93.69 88 THR A C 1
ATOM 722 O O . THR A 1 88 ? 3.518 0.225 -6.680 1.00 93.69 88 THR A O 1
ATOM 725 N N . ALA A 1 89 ? 2.093 -1.234 -5.745 1.00 95.69 89 ALA A N 1
ATOM 726 C CA . ALA A 1 89 ? 3.121 -1.912 -4.952 1.00 95.69 89 ALA A CA 1
ATOM 727 C C . ALA A 1 89 ? 4.227 -2.530 -5.819 1.00 95.69 89 ALA A C 1
ATOM 729 O O . ALA A 1 89 ? 5.413 -2.283 -5.583 1.00 95.69 89 ALA A O 1
ATOM 730 N N . LEU A 1 90 ? 3.861 -3.276 -6.863 1.00 96.06 90 LEU A N 1
ATOM 731 C CA . LEU A 1 90 ? 4.820 -3.880 -7.791 1.00 96.06 90 LEU A CA 1
ATOM 732 C C . LEU A 1 90 ? 5.584 -2.824 -8.599 1.00 96.06 90 LEU A C 1
ATOM 734 O O . LEU A 1 90 ? 6.780 -2.990 -8.855 1.00 96.06 90 LEU A O 1
ATOM 738 N N . ARG A 1 91 ? 4.926 -1.725 -8.981 1.00 94.81 91 ARG A N 1
ATOM 739 C CA . ARG A 1 91 ? 5.549 -0.609 -9.696 1.00 94.81 91 ARG A CA 1
ATOM 740 C C . ARG A 1 91 ? 6.589 0.096 -8.839 1.00 94.81 91 ARG A C 1
ATOM 742 O O . ARG A 1 91 ? 7.727 0.247 -9.279 1.00 94.81 91 ARG A O 1
ATOM 749 N N . GLN A 1 92 ? 6.242 0.468 -7.611 1.00 95.38 92 GLN A N 1
ATOM 750 C CA . GLN A 1 92 ? 7.176 1.116 -6.687 1.00 95.38 92 GLN A CA 1
ATOM 751 C C . GLN A 1 92 ? 8.294 0.165 -6.232 1.00 95.38 92 GLN A C 1
ATOM 753 O O . GLN A 1 92 ? 9.433 0.593 -6.034 1.00 95.38 92 GLN A O 1
ATOM 758 N N . ALA A 1 93 ? 8.020 -1.141 -6.153 1.00 95.81 93 ALA A N 1
ATOM 759 C CA . ALA A 1 93 ? 9.042 -2.158 -5.916 1.00 95.81 93 ALA A CA 1
ATOM 760 C C . ALA A 1 93 ? 10.002 -2.354 -7.106 1.00 95.81 93 ALA A C 1
ATOM 762 O O . ALA A 1 93 ? 11.064 -2.948 -6.922 1.00 95.81 93 ALA A O 1
ATOM 763 N N . GLY A 1 94 ? 9.674 -1.825 -8.291 1.00 94.75 94 GLY A N 1
ATOM 764 C CA . GLY A 1 94 ? 10.483 -1.934 -9.508 1.00 94.75 94 GLY A CA 1
ATOM 765 C C . GLY A 1 94 ? 10.289 -3.242 -10.280 1.00 94.75 94 GLY A C 1
ATOM 766 O O . GLY A 1 94 ? 11.133 -3.581 -11.101 1.00 94.75 94 GLY A O 1
ATOM 767 N N . VAL A 1 95 ? 9.205 -3.974 -10.010 1.00 94.94 95 VAL A N 1
ATOM 768 C CA . VAL A 1 95 ? 8.880 -5.261 -10.648 1.00 94.94 95 VAL A CA 1
ATOM 769 C C . VAL A 1 95 ? 7.969 -5.064 -11.859 1.00 94.94 95 VAL A C 1
ATOM 771 O O . VAL A 1 95 ? 8.145 -5.731 -12.874 1.00 94.94 95 VAL A O 1
ATOM 774 N N . LEU A 1 96 ? 7.000 -4.144 -11.773 1.00 95.00 96 LEU A N 1
ATOM 775 C CA . LEU A 1 96 ? 6.034 -3.913 -12.849 1.00 95.00 96 LEU A CA 1
ATOM 776 C C . LEU A 1 96 ? 6.590 -2.934 -13.906 1.00 95.00 96 LEU A C 1
ATOM 778 O O . LEU A 1 96 ? 6.788 -1.752 -13.583 1.00 95.00 96 LEU A O 1
ATOM 782 N N . PRO A 1 97 ? 6.807 -3.365 -15.167 1.00 93.50 97 PRO A N 1
ATOM 783 C CA . PRO A 1 97 ? 7.304 -2.495 -16.231 1.00 93.50 97 PRO A CA 1
ATOM 784 C C . PRO A 1 97 ? 6.295 -1.406 -16.621 1.00 93.50 97 PRO A C 1
ATOM 786 O O . PRO A 1 97 ? 5.098 -1.492 -16.356 1.00 93.50 97 PRO A O 1
ATOM 789 N N . THR A 1 98 ? 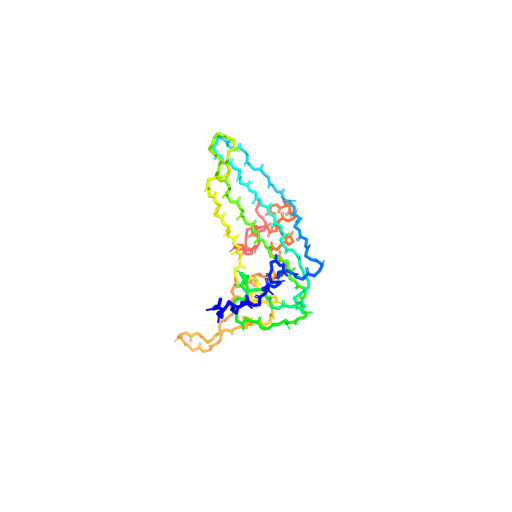6.781 -0.317 -17.224 1.00 91.88 98 THR A N 1
ATOM 790 C CA . THR A 1 98 ? 5.947 0.817 -17.681 1.00 91.88 98 THR A CA 1
ATOM 791 C C . THR A 1 98 ? 5.091 0.464 -18.881 1.00 91.88 98 THR A C 1
ATOM 793 O O . THR A 1 98 ? 3.998 1.008 -19.019 1.00 91.88 98 THR A O 1
ATOM 796 N N . HIS A 1 99 ? 5.581 -0.453 -19.707 1.00 94.25 99 HIS A N 1
ATOM 797 C CA . HIS A 1 99 ? 4.927 -0.885 -20.921 1.00 94.25 99 HIS A CA 1
ATOM 798 C C . HIS A 1 99 ? 4.944 -2.407 -21.006 1.00 94.25 99 HIS A C 1
ATOM 800 O O . HIS A 1 99 ? 5.910 -3.045 -20.584 1.00 94.25 99 HIS A O 1
ATOM 806 N N . VAL A 1 100 ? 3.890 -2.972 -21.578 1.00 94.19 100 VAL A N 1
ATOM 807 C CA . VAL A 1 100 ? 3.773 -4.401 -21.885 1.00 94.19 100 VAL A CA 1
ATOM 808 C C . VAL A 1 100 ? 3.439 -4.574 -23.361 1.00 94.19 100 VAL A C 1
ATOM 810 O O . VAL A 1 100 ? 2.986 -3.630 -24.004 1.00 94.19 100 VAL A O 1
ATOM 813 N N . ALA A 1 101 ? 3.688 -5.757 -23.915 1.00 95.12 101 ALA A N 1
ATOM 814 C CA . ALA A 1 101 ? 3.320 -6.040 -25.297 1.00 95.12 101 ALA A CA 1
ATOM 815 C C . ALA A 1 101 ? 1.792 -5.978 -25.464 1.00 95.12 101 ALA A C 1
ATOM 817 O O . ALA A 1 101 ? 1.054 -6.528 -24.644 1.00 95.12 101 ALA A O 1
ATOM 818 N N . SER A 1 102 ? 1.331 -5.305 -26.516 1.00 91.44 102 SER A N 1
ATOM 819 C CA . SER A 1 102 ? -0.083 -5.290 -26.896 1.00 91.44 102 SER A CA 1
ATOM 820 C C . SER A 1 102 ? -0.430 -6.548 -27.701 1.00 91.44 102 SER A C 1
ATOM 822 O O . SER A 1 102 ? 0.381 -6.960 -28.537 1.00 91.44 102 SER A O 1
ATOM 824 N N . PRO A 1 103 ? -1.634 -7.131 -27.532 1.00 88.50 103 PRO A N 1
ATOM 825 C CA . PRO A 1 103 ? -2.127 -8.197 -28.407 1.00 88.50 103 PRO A CA 1
ATOM 826 C C . PRO A 1 103 ? -2.152 -7.810 -29.895 1.00 88.50 103 PRO A C 1
ATOM 828 O O . PRO A 1 103 ? -1.981 -8.669 -30.752 1.00 88.50 103 PRO A O 1
ATOM 831 N N . GLU A 1 104 ? -2.326 -6.522 -30.200 1.00 90.06 104 GLU A N 1
ATOM 832 C CA . GLU A 1 104 ? -2.385 -5.985 -31.570 1.00 90.06 104 GLU A CA 1
ATOM 833 C C . GLU A 1 104 ? -0.999 -5.638 -32.151 1.00 90.06 104 GLU A C 1
ATOM 835 O O . GLU A 1 104 ? -0.885 -5.149 -33.272 1.00 90.06 104 GLU A O 1
ATOM 840 N N . GLY A 1 105 ? 0.072 -5.909 -31.399 1.00 90.50 105 GLY A N 1
ATOM 841 C CA . GLY A 1 105 ? 1.437 -5.529 -31.744 1.00 90.50 105 GLY A CA 1
ATOM 842 C C . GLY A 1 105 ? 1.863 -4.194 -31.125 1.00 90.50 105 GLY A C 1
ATOM 843 O O . GLY A 1 105 ? 1.055 -3.324 -30.806 1.00 90.50 105 GLY A O 1
ATOM 844 N N . GLY A 1 106 ? 3.172 -4.040 -30.918 1.00 92.06 106 GLY A N 1
ATOM 845 C CA . GLY A 1 106 ? 3.747 -2.876 -30.241 1.00 92.06 106 GLY A CA 1
ATOM 846 C C . GLY A 1 106 ? 3.653 -2.940 -28.712 1.00 92.06 106 GLY A C 1
ATOM 847 O O . GLY A 1 106 ? 3.411 -3.993 -28.122 1.00 92.06 106 GLY A O 1
ATOM 848 N N . MET A 1 107 ? 3.895 -1.800 -28.063 1.00 95.50 107 MET A N 1
ATOM 849 C CA . MET A 1 107 ? 3.961 -1.672 -26.604 1.00 95.50 107 MET A CA 1
ATOM 850 C C . MET A 1 107 ? 2.836 -0.763 -26.101 1.00 95.50 107 MET A C 1
ATOM 852 O O . MET A 1 107 ? 2.694 0.359 -26.580 1.00 95.50 107 MET A O 1
ATOM 856 N N . VAL A 1 108 ? 2.077 -1.214 -25.102 1.00 93.75 108 VAL A N 1
ATOM 857 C CA . VAL A 1 108 ? 1.045 -0.422 -24.422 1.00 93.75 108 VAL A CA 1
ATOM 858 C C . VAL A 1 108 ? 1.545 0.023 -23.052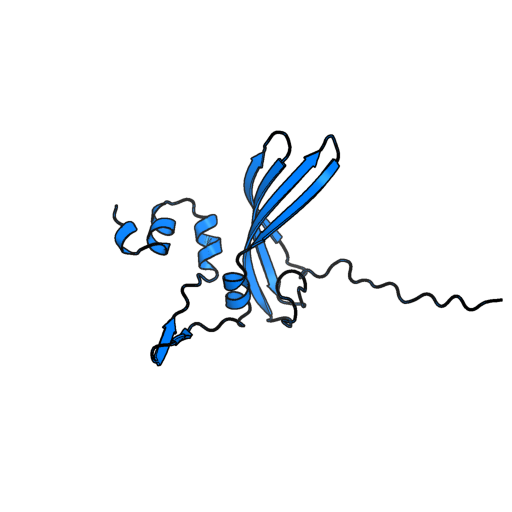 1.00 93.75 108 VAL A C 1
ATOM 860 O O . VAL A 1 108 ? 2.092 -0.774 -22.289 1.00 93.75 108 VAL A O 1
ATOM 863 N N . LYS A 1 109 ? 1.375 1.310 -22.733 1.00 91.06 109 LYS A N 1
ATOM 864 C CA . LYS A 1 109 ? 1.687 1.853 -21.407 1.00 91.06 109 LYS A CA 1
ATOM 865 C C . LYS A 1 109 ? 0.636 1.370 -20.409 1.00 91.06 109 LYS A C 1
ATOM 867 O O . LYS A 1 109 ? -0.553 1.582 -20.623 1.00 91.06 109 LYS A O 1
ATOM 872 N N . LEU A 1 110 ? 1.068 0.758 -19.309 1.00 90.69 110 LEU A N 1
ATOM 873 C CA . LEU A 1 110 ? 0.147 0.358 -18.246 1.00 90.69 110 LEU A CA 1
ATOM 874 C C . LEU A 1 110 ? -0.385 1.603 -17.508 1.00 90.69 110 LEU A C 1
ATOM 876 O O . LEU A 1 110 ? 0.433 2.432 -17.087 1.00 90.69 110 LEU A O 1
ATOM 880 N N . PRO A 1 111 ? -1.710 1.732 -17.299 1.00 88.88 111 PRO A N 1
ATOM 881 C CA . PRO A 1 111 ? -2.321 2.850 -16.581 1.00 88.88 111 PRO A CA 1
ATOM 882 C C . PRO A 1 111 ? -2.205 2.650 -15.061 1.00 88.88 111 PRO A C 1
ATOM 884 O O . PRO A 1 111 ? -3.194 2.519 -14.351 1.00 88.88 111 PRO A O 1
ATOM 887 N N . VAL A 1 112 ? -0.972 2.561 -14.561 1.00 87.31 112 VAL A N 1
ATOM 888 C CA . VAL A 1 112 ? -0.679 2.352 -13.137 1.00 87.31 112 VAL A CA 1
ATOM 889 C C . VAL A 1 112 ? -0.022 3.607 -12.587 1.00 87.31 112 VAL A C 1
ATOM 891 O O . VAL A 1 112 ? 1.101 3.945 -12.979 1.00 87.31 112 VAL A O 1
ATOM 894 N N . ALA A 1 113 ? -0.734 4.281 -11.686 1.00 70.69 113 ALA A N 1
ATOM 895 C CA . ALA A 1 113 ? -0.211 5.388 -10.898 1.00 70.69 113 ALA A CA 1
ATOM 896 C C . ALA A 1 113 ? 0.905 4.871 -9.974 1.00 70.69 113 ALA A C 1
ATOM 898 O O . ALA A 1 113 ? 0.821 3.772 -9.437 1.00 70.69 113 ALA A O 1
ATOM 899 N N . GLY A 1 114 ? 2.009 5.603 -9.845 1.00 80.62 114 GLY A N 1
ATOM 900 C CA . GLY A 1 114 ? 3.111 5.232 -8.964 1.00 80.62 114 GLY A CA 1
ATOM 901 C C . GLY A 1 114 ? 2.850 5.709 -7.538 1.00 80.62 114 GLY A C 1
ATOM 902 O O . GLY A 1 114 ? 1.806 5.456 -6.944 1.00 80.62 114 GLY A O 1
ATOM 903 N N . ALA A 1 115 ? 3.812 6.435 -6.971 1.00 79.06 115 ALA A N 1
ATOM 904 C CA . ALA A 1 115 ? 3.607 7.115 -5.691 1.00 79.06 115 ALA A CA 1
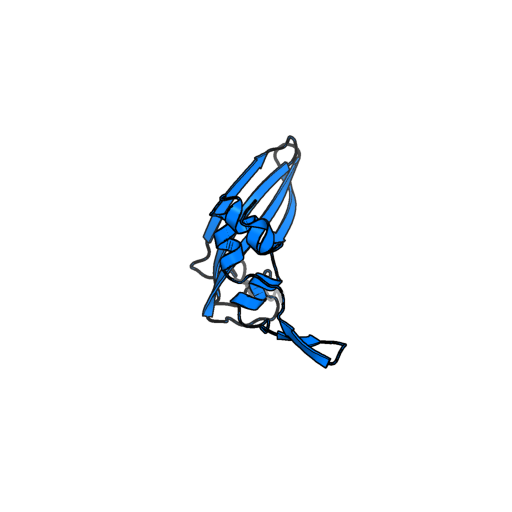ATOM 905 C C . ALA A 1 115 ? 2.531 8.216 -5.771 1.00 79.06 115 ALA A C 1
ATOM 907 O O . ALA A 1 115 ? 1.976 8.592 -4.740 1.00 79.06 115 ALA A O 1
ATOM 908 N N . GLU A 1 116 ? 2.191 8.691 -6.979 1.00 79.19 116 GLU A N 1
ATOM 909 C CA . GLU A 1 116 ? 1.144 9.700 -7.174 1.00 79.19 116 GLU A CA 1
ATOM 910 C C . GLU A 1 116 ? -0.215 9.227 -6.637 1.00 79.19 116 GLU A C 1
ATOM 912 O O . GLU A 1 116 ? -0.976 10.030 -6.104 1.00 79.19 116 GLU A O 1
ATOM 917 N N . CYS A 1 117 ? -0.490 7.916 -6.680 1.00 77.56 117 CYS A N 1
ATOM 918 C CA . CYS A 1 117 ? -1.740 7.352 -6.169 1.00 77.56 117 CYS A CA 1
ATOM 919 C C . CYS A 1 117 ? -1.925 7.613 -4.665 1.00 77.56 117 CYS A C 1
ATOM 921 O O . CYS A 1 117 ? -3.028 7.891 -4.205 1.00 77.56 117 CYS A O 1
ATOM 923 N N . ALA A 1 118 ? -0.835 7.556 -3.893 1.00 74.25 118 ALA A N 1
ATOM 924 C CA . ALA A 1 118 ? -0.866 7.854 -2.465 1.00 74.25 118 ALA A CA 1
ATOM 925 C C . ALA A 1 118 ? -1.002 9.363 -2.206 1.00 74.25 118 ALA A C 1
ATOM 927 O O . ALA A 1 118 ? -1.712 9.768 -1.291 1.00 74.25 118 ALA A O 1
ATOM 928 N N . GLN A 1 119 ? -0.355 10.199 -3.023 1.00 75.69 119 GLN A N 1
ATOM 929 C CA . GLN A 1 119 ? -0.401 11.658 -2.881 1.00 75.69 119 GLN A CA 1
ATOM 930 C C . GLN A 1 119 ? -1.804 12.218 -3.129 1.00 75.69 119 GLN A C 1
ATOM 932 O O . GLN A 1 119 ? -2.267 13.045 -2.347 1.00 75.69 119 GLN A O 1
ATOM 937 N N . LEU A 1 120 ? -2.503 11.720 -4.151 1.00 71.81 120 LEU A N 1
ATOM 938 C CA . LEU A 1 120 ? -3.878 12.125 -4.458 1.00 71.81 120 LEU A CA 1
ATOM 939 C C . LEU A 1 120 ? -4.876 11.753 -3.357 1.00 71.81 120 LEU A C 1
ATOM 941 O O . LEU A 1 120 ? -5.866 12.444 -3.169 1.00 71.81 120 LEU A O 1
ATOM 945 N N . LEU A 1 121 ? -4.618 10.693 -2.591 1.00 71.25 121 LEU A N 1
ATOM 946 C CA . LEU A 1 121 ? -5.476 10.340 -1.457 1.00 71.25 121 LEU A CA 1
ATOM 947 C C . LEU A 1 121 ? -5.275 11.253 -0.243 1.00 71.25 121 LEU A C 1
ATOM 949 O O . LEU A 1 121 ? -6.205 11.462 0.537 1.00 71.25 121 LEU A O 1
ATOM 953 N N . VAL A 1 122 ? -4.069 11.801 -0.071 1.00 74.56 122 VAL A N 1
ATOM 954 C CA . VAL A 1 122 ? -3.819 12.847 0.933 1.00 74.56 122 VAL A CA 1
ATOM 955 C C . VAL A 1 122 ? -4.458 14.161 0.488 1.00 74.56 122 VAL A C 1
ATOM 957 O O . VAL A 1 122 ? -5.056 14.873 1.297 1.00 74.56 122 VAL A O 1
ATOM 960 N N . ASP A 1 123 ? -4.328 14.481 -0.796 1.00 68.06 123 ASP A N 1
ATOM 961 C CA . ASP A 1 123 ? -4.807 15.719 -1.390 1.00 68.06 123 ASP A CA 1
ATOM 962 C C . ASP A 1 123 ? -6.263 15.586 -1.856 1.00 68.06 123 ASP A C 1
ATOM 964 O O . ASP A 1 123 ? -6.547 15.243 -2.998 1.00 68.06 123 ASP A O 1
ATOM 968 N N . LYS A 1 124 ? -7.209 15.892 -0.960 1.00 61.50 124 LYS A N 1
ATOM 969 C CA . LYS A 1 124 ? -8.668 15.776 -1.186 1.00 61.50 124 LYS A CA 1
ATOM 970 C C . LYS A 1 124 ? -9.241 16.756 -2.228 1.00 61.50 124 LYS A C 1
ATOM 972 O O . LYS A 1 124 ? -10.448 16.996 -2.244 1.00 61.50 124 LYS A O 1
ATOM 977 N N . ARG A 1 125 ? -8.393 17.366 -3.053 1.00 58.06 125 ARG A N 1
ATOM 978 C CA . ARG A 1 125 ? -8.776 18.304 -4.104 1.00 58.06 125 ARG A CA 1
ATOM 979 C C . ARG A 1 125 ? -9.353 17.544 -5.311 1.00 58.06 125 ARG A C 1
ATOM 981 O O . ARG A 1 125 ? -8.685 16.652 -5.844 1.00 58.06 125 ARG A O 1
ATOM 988 N N . PRO A 1 126 ? -10.595 17.841 -5.734 1.00 53.41 126 PRO A N 1
ATOM 989 C CA . PRO A 1 126 ? -11.294 17.070 -6.764 1.00 53.41 126 PRO A CA 1
ATOM 990 C C . PRO A 1 126 ? -10.595 17.115 -8.133 1.00 53.41 126 PRO A C 1
ATOM 992 O O . PRO A 1 126 ? -10.684 16.153 -8.898 1.00 53.41 126 PRO A O 1
ATOM 995 N N . GLU A 1 127 ? -9.837 18.176 -8.418 1.00 55.47 127 GLU A N 1
ATOM 996 C CA . GLU A 1 127 ? -9.172 18.402 -9.706 1.00 55.47 127 GLU A CA 1
ATOM 997 C C . GLU A 1 127 ? -8.103 17.331 -9.996 1.00 55.47 127 GLU A C 1
ATOM 999 O O . GLU A 1 127 ? -7.947 16.885 -11.134 1.00 55.47 127 GLU A O 1
ATOM 1004 N N . GLY A 1 128 ? -7.406 16.850 -8.957 1.00 58.16 128 GLY A N 1
ATOM 1005 C CA . GLY A 1 128 ? -6.380 15.810 -9.085 1.00 58.16 128 GLY A CA 1
ATOM 1006 C C . GLY A 1 128 ? -6.948 14.407 -9.318 1.00 58.16 128 GLY A C 1
ATOM 1007 O O . GLY A 1 128 ? -6.344 13.610 -10.034 1.00 58.16 128 GLY A O 1
ATOM 1008 N N . SER A 1 129 ? -8.123 14.105 -8.755 1.00 55.44 129 SER A N 1
ATOM 1009 C CA . SER A 1 129 ? -8.784 12.802 -8.938 1.00 55.44 129 SER A CA 1
ATOM 1010 C C . SER A 1 129 ? -9.427 12.682 -10.321 1.00 55.44 129 SER A C 1
ATOM 1012 O O . SER A 1 129 ? -9.320 11.639 -10.965 1.00 55.44 129 SER A O 1
ATOM 1014 N N . ASN A 1 130 ? -10.036 13.762 -10.814 1.00 61.91 130 ASN A N 1
ATOM 1015 C CA . ASN A 1 130 ? -10.672 13.788 -12.130 1.00 61.91 130 ASN A CA 1
ATOM 1016 C C . ASN A 1 130 ? -9.655 13.628 -13.271 1.00 61.91 130 ASN A C 1
ATOM 1018 O O . ASN A 1 130 ? -9.889 12.839 -14.185 1.00 61.91 130 ASN A O 1
ATOM 1022 N N . ALA A 1 131 ? -8.491 14.278 -13.167 1.00 60.91 131 ALA A N 1
ATOM 1023 C CA . ALA A 1 131 ? -7.411 14.172 -14.153 1.00 60.91 131 ALA A CA 1
ATOM 1024 C C . ALA A 1 131 ? -6.861 12.738 -14.332 1.00 60.91 131 ALA A C 1
ATOM 1026 O O . ALA A 1 131 ? -6.312 12.416 -15.385 1.00 60.91 131 ALA A O 1
ATOM 1027 N N . MET A 1 132 ? -6.998 11.874 -13.317 1.00 59.00 132 MET A N 1
ATOM 1028 C CA . MET A 1 132 ? -6.564 10.470 -13.373 1.00 59.00 132 MET A CA 1
ATOM 1029 C C . MET A 1 132 ? -7.541 9.555 -14.113 1.00 59.00 132 MET A C 1
ATOM 1031 O O . MET A 1 132 ? -7.126 8.514 -14.622 1.00 59.00 132 MET A O 1
ATOM 1035 N N . LEU A 1 133 ? -8.825 9.917 -14.143 1.00 65.31 133 LEU A N 1
ATOM 1036 C CA . LEU A 1 133 ? -9.860 9.168 -14.854 1.00 65.31 133 LEU A CA 1
ATOM 1037 C C . LEU A 1 133 ? -9.874 9.552 -16.335 1.00 65.31 133 LEU A C 1
ATOM 1039 O O . LEU A 1 133 ? -9.902 8.675 -17.197 1.00 65.31 133 LEU A O 1
ATOM 1043 N N . ASP A 1 134 ? -9.818 10.856 -16.614 1.00 64.50 134 ASP A N 1
ATOM 1044 C CA . ASP A 1 134 ? -9.748 11.421 -17.959 1.00 64.50 134 ASP A CA 1
ATOM 1045 C C . ASP A 1 134 ? -9.136 12.838 -17.893 1.00 64.50 134 ASP A C 1
ATOM 1047 O O . ASP A 1 134 ? -9.611 13.673 -17.115 1.00 64.50 134 ASP A O 1
ATOM 1051 N N . PRO A 1 135 ? -8.118 13.169 -18.712 1.00 60.03 135 PRO A N 1
ATOM 1052 C CA . PRO A 1 135 ? -7.542 14.514 -18.745 1.00 60.03 135 PRO A CA 1
ATOM 1053 C C . PRO A 1 135 ? -8.564 15.634 -19.014 1.00 60.03 135 PRO A C 1
ATOM 1055 O O . PRO A 1 135 ? -8.381 16.749 -18.536 1.00 60.03 135 PRO A O 1
ATOM 1058 N N . GLY A 1 136 ? -9.651 15.357 -19.741 1.00 62.47 136 GLY A N 1
ATOM 1059 C CA . GLY A 1 136 ? -10.712 16.318 -20.057 1.00 62.47 136 GLY A CA 1
ATOM 1060 C C . GLY A 1 136 ? -11.687 16.607 -18.911 1.00 62.47 136 GLY A C 1
ATOM 1061 O O . GLY A 1 136 ? -12.613 17.399 -19.088 1.00 62.47 136 GLY A O 1
ATOM 1062 N N . TRP A 1 137 ? -11.523 15.959 -17.753 1.00 55.06 137 TRP A N 1
ATOM 1063 C CA . TRP A 1 137 ? -12.362 16.170 -16.568 1.00 55.06 137 TRP A CA 1
ATOM 1064 C C . TRP A 1 137 ? -11.728 17.116 -15.539 1.00 55.06 137 TRP A C 1
ATOM 1066 O O . TRP A 1 137 ? -12.374 17.448 -14.548 1.00 55.06 137 TRP A O 1
ATOM 1076 N N . ALA A 1 138 ? -10.486 17.558 -15.757 1.00 52.62 138 ALA A N 1
ATOM 1077 C CA . ALA A 1 138 ? -9.793 18.493 -14.869 1.00 52.62 138 ALA A CA 1
ATOM 1078 C C . ALA A 1 138 ? -10.344 19.936 -14.941 1.00 52.62 138 ALA A C 1
ATOM 1080 O O . ALA A 1 138 ? -10.214 20.677 -13.973 1.00 52.62 138 ALA A O 1
ATOM 1081 N N . ASP A 1 139 ? -10.974 20.308 -16.064 1.00 53.94 139 ASP A N 1
ATOM 1082 C CA . ASP A 1 139 ? -11.411 21.681 -16.382 1.00 53.94 139 ASP A CA 1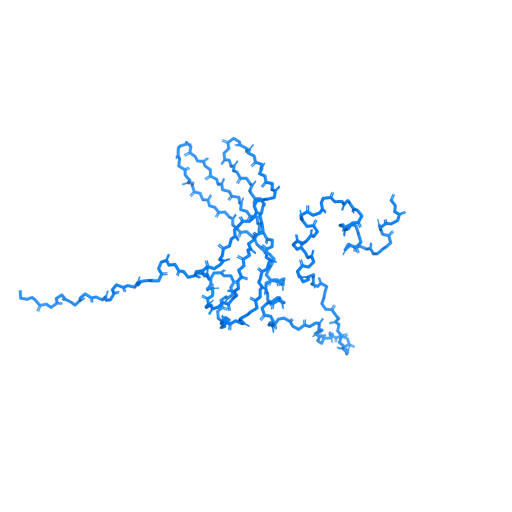
ATOM 1083 C C . ASP A 1 139 ? -12.942 21.897 -16.278 1.00 53.94 139 ASP A C 1
ATOM 1085 O O . ASP A 1 139 ? -13.472 22.871 -16.821 1.00 53.94 139 ASP A O 1
ATOM 1089 N N . ARG A 1 140 ? -13.677 20.982 -15.632 1.00 49.47 140 ARG A N 1
ATOM 1090 C CA . ARG A 1 140 ? -15.128 21.091 -15.373 1.00 49.47 140 ARG A CA 1
ATOM 1091 C C . ARG A 1 140 ? -15.415 21.233 -13.888 1.00 49.47 140 ARG A C 1
ATOM 1093 O O . ARG A 1 140 ? -16.345 22.006 -13.572 1.00 49.47 140 ARG A O 1
#

InterPro domains:
  IPR009959 Polyketide cyclase SnoaL-like [PTHR38436] (12-136)
  IPR032710 NTF2-like domain superfamily [SSF54427] (11-100)

Foldseek 3Di:
DDDDDPPDDPPPPDQAAPAWDWAWQDWDDDPFKIKTKTWIWDQQQADDCVQDNPQGRLRFIATKIKIKIWTHDDPDTDDIDMDIDNQLSCVRSVNHDQWDADPVGDTDGDLDDHCVVNVVSNVVDVLSVLCSVPVVRNVD

pLDDT: mean 81.2, std 19.64, range [31.62, 97.56]

Organism: Tolypocladium ophioglossoides (strain CBS 100239) (NCBI:txid1163406)

Solvent-accessible surface area (backbone atoms only — not comparable to full-atom values): 8394 Å² total; per-residue (Å²): 139,82,84,88,75,83,80,68,86,74,84,70,88,70,61,65,36,93,67,55,47,76,46,80,74,48,76,48,82,56,99,47,34,38,40,37,34,30,36,40,33,29,46,33,71,47,53,32,65,92,83,41,64,92,45,70,52,58,67,33,66,42,53,36,47,33,40,37,43,38,32,41,57,91,94,39,83,72,52,74,48,77,50,62,54,62,64,32,48,34,36,45,55,68,70,49,68,66,54,44,80,36,96,89,60,64,75,40,71,58,96,63,55,47,61,59,57,38,51,48,67,72,45,83,53,66,52,64,59,32,39,73,78,39,71,85,48,46,86,114